Protein AF-A0A4Q3V231-F1 (afdb_monomer)

Secondary structure (DSSP, 8-state):
--HHHHHHHHHHHHHHHHHHHHHHHHHHHHSTTS-HHHHHHHHHHHHHHGGGGGGHHHHHHHHHHHHHH--PPPP-----S---

Sequence (84 aa):
MKAAATSHRTSDIAGVSLLALAAVLIVALVTANAGLLGEGLSTLLRFLFGRGAWAVPPLLSVVGIGLLRGPRAAPEEETQKGAQ

Nearest PDB structures (foldseek):
  8bqs-assembly1_BV  TM=5.633E-01  e=4.365E+00  Tetrahymena thermophila SB210

Solvent-accessible surface area (backbone atoms only — not comparable to full-atom values): 4736 Å² total; per-residue (Å²): 140,76,64,72,71,52,54,55,55,50,35,42,52,51,13,51,50,31,38,52,49,19,51,51,48,49,50,19,58,73,35,35,89,74,44,75,66,20,28,53,51,28,49,52,39,35,69,77,42,43,87,51,39,73,53,49,32,60,51,35,35,52,52,12,52,52,45,60,58,53,84,69,75,72,78,79,78,78,87,82,83,86,82,131

Structure (mmCIF, N/CA/C/O backbone):
data_AF-A0A4Q3V231-F1
#
_entry.id   AF-A0A4Q3V231-F1
#
loop_
_atom_site.group_PDB
_atom_site.id
_atom_site.type_symbol
_atom_site.label_atom_id
_atom_site.label_alt_id
_atom_site.label_comp_id
_atom_site.label_asym_id
_atom_site.label_entity_id
_atom_site.label_seq_id
_atom_site.pdbx_PDB_ins_code
_atom_site.Cartn_x
_atom_site.Cartn_y
_atom_site.Cartn_z
_atom_site.occupancy
_atom_site.B_iso_or_equiv
_atom_site.auth_seq_id
_atom_site.auth_comp_id
_atom_site.auth_asym_id
_atom_site.auth_atom_id
_atom_site.pdbx_PDB_model_num
ATOM 1 N N . MET A 1 1 ? -8.028 5.196 36.181 1.00 39.62 1 MET A N 1
ATOM 2 C CA . MET A 1 1 ? -8.671 4.843 34.894 1.00 39.62 1 MET A CA 1
ATOM 3 C C . MET A 1 1 ? -7.957 5.614 33.782 1.00 39.62 1 MET A C 1
ATOM 5 O O . MET A 1 1 ? -8.165 6.810 33.673 1.00 39.62 1 MET A O 1
ATOM 9 N N . LYS A 1 2 ? -7.020 4.994 33.046 1.00 36.97 2 LYS A N 1
ATOM 10 C CA . LYS A 1 2 ? -6.152 5.681 32.053 1.00 36.97 2 LYS A CA 1
ATOM 11 C C . LYS A 1 2 ? -6.254 5.093 30.632 1.00 36.97 2 LYS A C 1
ATOM 13 O O . LYS A 1 2 ? -5.453 5.431 29.775 1.00 36.97 2 LYS A O 1
ATOM 18 N N . ALA A 1 3 ? -7.226 4.209 30.390 1.00 46.28 3 ALA A N 1
ATOM 19 C CA . ALA A 1 3 ? -7.284 3.388 29.178 1.00 46.28 3 ALA A CA 1
ATOM 20 C C . ALA A 1 3 ? -7.992 4.060 27.982 1.00 46.28 3 ALA A C 1
ATOM 22 O O . ALA A 1 3 ? -7.618 3.812 26.840 1.00 46.28 3 ALA A O 1
ATOM 23 N N . ALA A 1 4 ? -8.971 4.942 28.217 1.00 49.81 4 ALA A N 1
ATOM 24 C CA . ALA A 1 4 ? -9.806 5.481 27.137 1.00 49.81 4 ALA A CA 1
ATOM 25 C C . ALA A 1 4 ? -9.077 6.500 26.234 1.00 49.81 4 ALA A C 1
ATOM 27 O O . ALA A 1 4 ? -9.217 6.456 25.016 1.00 49.81 4 ALA A O 1
ATOM 28 N N . ALA A 1 5 ? -8.246 7.382 26.805 1.00 48.66 5 ALA A N 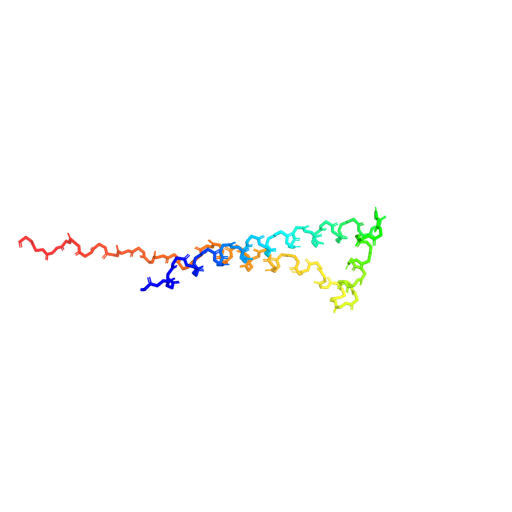1
ATOM 29 C CA . ALA A 1 5 ? -7.564 8.436 26.042 1.00 48.66 5 ALA A CA 1
ATOM 30 C C . ALA A 1 5 ? -6.396 7.915 25.183 1.00 48.66 5 ALA A C 1
ATOM 32 O O . ALA A 1 5 ? -6.127 8.451 24.109 1.00 48.66 5 ALA A O 1
ATOM 33 N N . THR A 1 6 ? -5.702 6.862 25.632 1.00 52.62 6 THR A N 1
ATOM 34 C CA . THR A 1 6 ? -4.598 6.259 24.869 1.00 52.62 6 THR A CA 1
ATOM 35 C C . THR A 1 6 ? -5.122 5.492 23.659 1.00 52.62 6 THR A C 1
ATOM 37 O O . THR A 1 6 ? -4.560 5.637 22.580 1.00 52.62 6 THR A O 1
ATOM 40 N N . SER A 1 7 ? -6.228 4.747 23.803 1.00 58.88 7 SER A N 1
ATOM 41 C CA . SER A 1 7 ? -6.768 3.911 22.720 1.00 58.88 7 SER A CA 1
ATOM 42 C C . SER A 1 7 ? -7.174 4.722 21.488 1.00 58.88 7 SER A C 1
ATOM 44 O O . SER A 1 7 ? -6.900 4.283 20.376 1.00 58.88 7 SER A O 1
ATOM 46 N N . HIS A 1 8 ? -7.763 5.909 21.679 1.00 60.94 8 HIS A N 1
ATOM 47 C CA . HIS A 1 8 ? -8.145 6.791 20.569 1.00 60.94 8 HIS A CA 1
ATOM 48 C C . HIS A 1 8 ? -6.914 7.386 19.874 1.00 60.94 8 HIS A C 1
ATOM 50 O O . HIS A 1 8 ? -6.814 7.415 18.653 1.00 60.94 8 HIS A O 1
ATOM 56 N N . ARG A 1 9 ? -5.913 7.809 20.655 1.00 69.62 9 ARG A N 1
ATOM 57 C CA . ARG A 1 9 ? -4.686 8.391 20.100 1.00 69.62 9 ARG A CA 1
ATOM 58 C C . ARG A 1 9 ? -3.867 7.349 19.332 1.00 69.62 9 ARG A C 1
ATOM 60 O O . ARG A 1 9 ? -3.273 7.666 18.308 1.00 69.62 9 ARG A O 1
ATOM 67 N N . THR A 1 10 ? -3.843 6.104 19.807 1.00 73.94 10 THR A N 1
ATOM 68 C CA . THR A 1 10 ? -3.166 4.994 19.127 1.00 73.94 10 THR A CA 1
ATOM 69 C C . THR A 1 10 ? -3.891 4.580 17.845 1.00 73.94 10 THR A C 1
ATOM 71 O O . THR A 1 10 ? -3.209 4.331 16.851 1.00 73.94 10 THR A O 1
ATOM 74 N N . SER A 1 11 ? -5.232 4.551 17.818 1.00 75.56 11 SER A N 1
ATOM 75 C CA . SER A 1 11 ? -5.983 4.284 16.579 1.00 75.56 11 SER A CA 1
ATOM 76 C C . SER A 1 11 ? -5.776 5.379 15.536 1.00 75.56 11 SER A C 1
ATOM 78 O O . SER A 1 11 ? -5.597 5.063 14.361 1.00 75.56 11 SER A O 1
ATOM 80 N N . ASP A 1 12 ? -5.700 6.641 15.964 1.00 76.62 12 ASP A N 1
ATOM 81 C CA . ASP A 1 12 ? -5.436 7.768 15.066 1.00 76.62 12 ASP A CA 1
ATOM 82 C C . ASP A 1 12 ? -4.030 7.682 14.460 1.00 76.62 1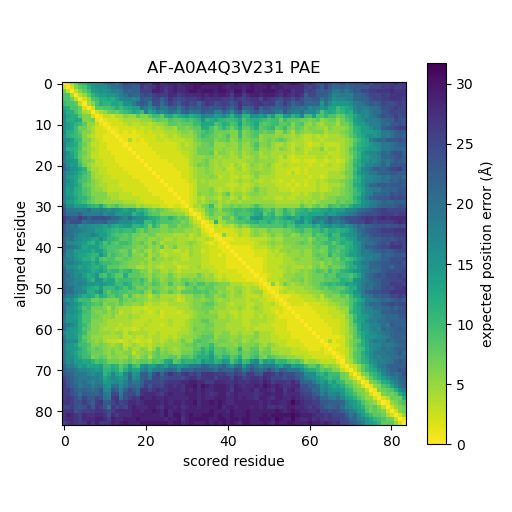2 ASP A C 1
ATOM 84 O O . ASP A 1 12 ? -3.869 7.789 13.244 1.00 76.62 12 ASP A O 1
ATOM 88 N N . ILE A 1 13 ? -3.008 7.417 15.286 1.00 85.69 13 ILE A N 1
ATOM 89 C CA . ILE A 1 13 ? -1.625 7.233 14.819 1.00 85.69 13 ILE A CA 1
ATOM 90 C C . ILE A 1 13 ? -1.546 6.062 13.837 1.00 85.69 13 ILE A C 1
ATOM 92 O O . ILE A 1 13 ? -0.976 6.214 12.760 1.00 85.69 13 ILE A O 1
ATOM 96 N N . ALA A 1 14 ? -2.152 4.917 14.166 1.00 84.44 14 ALA A N 1
ATOM 97 C CA . ALA A 1 14 ? -2.160 3.750 13.290 1.00 84.44 14 ALA A CA 1
ATOM 98 C C . ALA A 1 14 ? -2.852 4.043 11.949 1.00 84.44 14 ALA A C 1
ATOM 100 O O . ALA A 1 14 ? -2.323 3.684 10.897 1.00 84.44 14 ALA A O 1
ATOM 101 N N . GLY A 1 15 ? -3.993 4.737 11.971 1.00 83.75 15 GLY A N 1
ATOM 102 C CA . GLY A 1 15 ? -4.723 5.135 10.769 1.00 83.75 15 GLY A CA 1
ATOM 103 C C . GLY A 1 15 ? -3.917 6.073 9.867 1.00 83.75 15 GLY A C 1
ATOM 104 O O . GLY A 1 15 ? -3.804 5.823 8.666 1.00 83.75 15 GLY A O 1
ATOM 105 N N . VAL A 1 16 ? -3.287 7.104 10.443 1.00 87.81 16 VAL A N 1
ATOM 106 C CA . VAL A 1 16 ? -2.416 8.035 9.702 1.00 87.81 16 VAL A CA 1
ATOM 107 C C . VAL A 1 16 ? -1.177 7.323 9.159 1.00 87.81 16 VAL A C 1
ATOM 109 O O . VAL A 1 16 ? -0.821 7.529 8.000 1.00 87.81 16 VAL A O 1
ATOM 112 N N . SER A 1 17 ? -0.536 6.455 9.948 1.00 89.69 17 SER A N 1
ATOM 113 C CA . SER A 1 17 ? 0.618 5.668 9.499 1.00 89.69 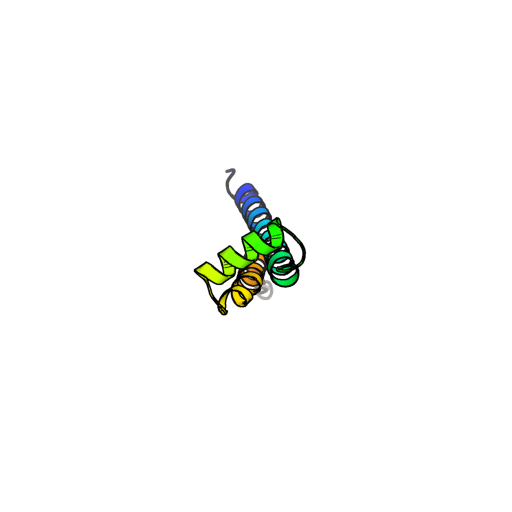17 SER A CA 1
ATOM 114 C C . SER A 1 17 ? 0.264 4.738 8.340 1.00 89.69 17 SER A C 1
ATOM 116 O O . SER A 1 17 ? 1.033 4.656 7.383 1.00 89.69 17 SER A O 1
ATOM 118 N N . LEU A 1 18 ? -0.902 4.081 8.377 1.00 86.44 18 LEU A N 1
ATOM 119 C CA . LEU A 1 18 ? -1.381 3.258 7.262 1.00 86.44 18 LEU A CA 1
ATOM 120 C C . LEU A 1 18 ? -1.607 4.090 5.999 1.00 86.44 18 LEU A C 1
ATOM 122 O O . LEU A 1 18 ? -1.221 3.662 4.912 1.00 86.44 18 LEU A O 1
ATOM 126 N N . LEU A 1 19 ? -2.196 5.279 6.137 1.00 87.12 19 LEU A N 1
ATOM 127 C CA . LEU A 1 19 ? -2.423 6.184 5.012 1.00 87.12 19 LEU A CA 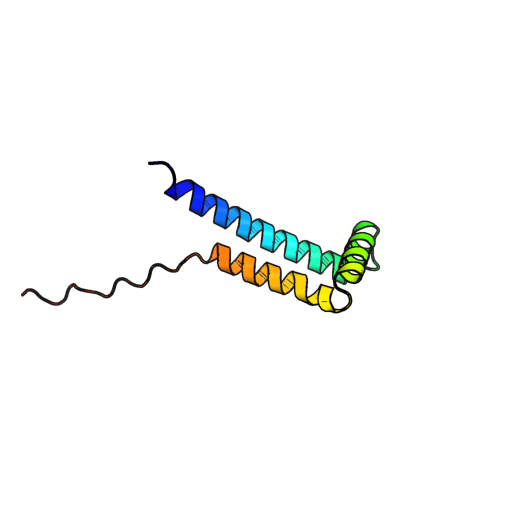1
ATOM 128 C C . LEU A 1 19 ? -1.106 6.670 4.397 1.00 87.12 19 LEU A C 1
ATOM 130 O O . LEU A 1 19 ? -0.940 6.657 3.178 1.00 87.12 19 LEU A O 1
ATOM 134 N N . ALA A 1 20 ? -0.156 7.071 5.243 1.00 90.62 20 ALA A N 1
ATOM 135 C CA . ALA A 1 20 ? 1.167 7.505 4.816 1.00 90.62 20 ALA A CA 1
ATOM 136 C C . ALA A 1 20 ? 1.910 6.374 4.095 1.00 90.62 20 ALA A C 1
ATOM 138 O O . ALA A 1 20 ? 2.479 6.588 3.025 1.00 90.62 20 ALA A O 1
ATOM 139 N N . LEU A 1 21 ? 1.845 5.153 4.633 1.00 87.75 21 LEU A N 1
ATOM 140 C CA . LEU A 1 21 ? 2.435 3.981 4.000 1.00 87.75 21 LEU A CA 1
ATOM 141 C C . LEU A 1 21 ? 1.784 3.697 2.640 1.00 87.75 21 LEU A C 1
ATOM 143 O O . LEU A 1 21 ? 2.497 3.480 1.665 1.00 87.75 21 LEU A O 1
ATOM 147 N N . ALA A 1 22 ? 0.455 3.768 2.536 1.00 88.38 22 ALA A N 1
ATOM 148 C CA . ALA A 1 22 ? -0.248 3.611 1.264 1.00 88.38 22 ALA A CA 1
ATOM 149 C C . ALA A 1 22 ? 0.205 4.645 0.219 1.00 88.38 22 ALA A C 1
ATOM 151 O O . ALA A 1 22 ? 0.463 4.280 -0.927 1.00 88.38 22 ALA A O 1
ATOM 152 N N . ALA A 1 23 ? 0.375 5.911 0.611 1.00 87.81 23 ALA A N 1
ATOM 153 C CA . ALA A 1 23 ? 0.878 6.957 -0.279 1.00 87.81 23 ALA A CA 1
ATOM 154 C C . ALA A 1 23 ? 2.304 6.662 -0.771 1.00 87.81 23 ALA A C 1
ATOM 156 O O . ALA A 1 23 ? 2.568 6.745 -1.971 1.00 87.81 23 ALA A O 1
ATOM 157 N N . VAL A 1 24 ? 3.206 6.248 0.126 1.00 88.62 24 VAL A N 1
ATOM 158 C CA . VAL A 1 24 ? 4.578 5.849 -0.235 1.00 88.62 24 VAL A CA 1
ATOM 159 C C . VAL A 1 24 ? 4.570 4.668 -1.207 1.00 88.62 24 VAL A C 1
ATOM 161 O O . VAL A 1 24 ? 5.307 4.687 -2.190 1.00 88.62 24 VAL A O 1
ATOM 164 N N . LEU A 1 25 ? 3.712 3.669 -0.980 1.00 85.81 25 LEU A N 1
ATOM 165 C CA . LEU A 1 25 ? 3.583 2.510 -1.866 1.00 85.81 25 LEU A CA 1
ATOM 166 C C . LEU A 1 25 ? 3.073 2.903 -3.258 1.00 85.81 25 LEU A C 1
ATOM 168 O O . LEU A 1 25 ? 3.604 2.406 -4.248 1.00 85.81 25 LEU A O 1
ATOM 172 N N . ILE A 1 26 ? 2.091 3.808 -3.352 1.00 86.38 26 ILE A N 1
ATOM 173 C CA . ILE A 1 26 ? 1.612 4.338 -4.641 1.00 86.38 26 ILE A CA 1
ATOM 174 C C . ILE A 1 26 ? 2.751 5.039 -5.369 1.00 86.38 26 ILE A C 1
ATOM 176 O O . ILE A 1 26 ? 2.996 4.741 -6.536 1.00 86.38 26 ILE A O 1
ATOM 180 N N . VAL A 1 27 ? 3.460 5.940 -4.682 1.00 85.12 27 VAL A N 1
ATOM 181 C CA . VAL A 1 27 ? 4.586 6.661 -5.278 1.00 85.12 27 VAL A CA 1
ATOM 182 C C . VAL A 1 27 ? 5.625 5.667 -5.774 1.00 85.12 27 VAL A C 1
ATOM 184 O O . VAL A 1 27 ? 5.982 5.749 -6.936 1.00 85.12 27 VAL A O 1
ATOM 187 N N . ALA A 1 28 ? 6.032 4.684 -4.970 1.00 82.31 28 ALA A N 1
ATOM 188 C CA . ALA A 1 28 ? 7.016 3.679 -5.370 1.00 82.31 28 ALA A CA 1
ATOM 189 C C . ALA A 1 28 ? 6.568 2.810 -6.559 1.00 82.31 28 ALA A C 1
ATOM 191 O O . ALA A 1 28 ? 7.373 2.501 -7.434 1.00 82.31 28 ALA A O 1
ATOM 192 N N . LEU A 1 29 ? 5.288 2.432 -6.626 1.00 81.62 29 LEU A N 1
ATOM 193 C CA . LEU A 1 29 ? 4.726 1.679 -7.754 1.00 81.62 29 LEU A CA 1
ATOM 194 C C . LEU A 1 29 ? 4.687 2.510 -9.044 1.00 81.62 29 LEU A C 1
ATOM 196 O O . LEU A 1 29 ? 4.935 1.969 -10.122 1.00 81.62 29 LEU A O 1
ATOM 200 N N . VAL A 1 30 ? 4.395 3.809 -8.938 1.00 83.69 30 VAL A N 1
ATOM 201 C CA . VAL A 1 30 ? 4.343 4.744 -10.074 1.00 83.69 30 VAL A CA 1
ATOM 202 C C . VAL A 1 30 ? 5.748 5.146 -10.530 1.00 83.69 30 VAL A C 1
ATOM 204 O O . VAL A 1 30 ? 6.021 5.177 -11.727 1.00 83.69 30 VAL A O 1
ATOM 207 N N . THR A 1 31 ? 6.660 5.412 -9.595 1.00 81.12 31 THR A N 1
ATOM 208 C CA . THR A 1 31 ? 8.053 5.815 -9.849 1.00 81.12 31 THR A CA 1
ATOM 209 C C . THR A 1 31 ? 8.999 4.626 -9.971 1.00 81.12 31 THR A C 1
ATOM 211 O O . THR A 1 31 ? 10.211 4.798 -9.889 1.00 81.12 31 THR A O 1
ATOM 214 N N . ALA A 1 32 ? 8.468 3.424 -10.211 1.00 67.56 32 ALA A N 1
ATOM 215 C CA . ALA A 1 32 ? 9.236 2.184 -10.289 1.00 67.56 32 ALA A CA 1
ATOM 216 C C . ALA A 1 32 ? 10.401 2.215 -11.299 1.00 67.56 32 ALA A C 1
ATOM 218 O O . ALA A 1 32 ? 11.299 1.403 -11.160 1.00 67.56 32 ALA A O 1
ATOM 219 N N . ASN A 1 33 ? 10.394 3.148 -12.262 1.00 66.75 33 ASN A N 1
ATOM 220 C CA . ASN A 1 33 ? 11.466 3.369 -13.246 1.00 66.75 33 ASN A CA 1
ATOM 221 C C . ASN A 1 33 ? 12.286 4.658 -13.000 1.00 66.75 33 ASN A C 1
ATOM 223 O O . ASN A 1 33 ? 13.022 5.094 -13.882 1.00 66.75 33 ASN A O 1
ATOM 227 N N . ALA A 1 34 ? 12.105 5.343 -11.866 1.00 65.88 34 ALA A N 1
ATOM 228 C CA . ALA A 1 34 ? 12.629 6.694 -11.634 1.00 65.88 34 ALA A CA 1
ATOM 229 C C . ALA A 1 34 ? 13.603 6.807 -10.443 1.00 65.88 34 ALA A C 1
ATOM 231 O O . ALA A 1 34 ? 13.996 7.917 -10.086 1.00 65.88 34 ALA A O 1
ATOM 232 N N . GLY A 1 35 ? 14.034 5.695 -9.831 1.00 75.12 35 GLY A N 1
ATOM 233 C CA . GLY A 1 35 ? 15.100 5.731 -8.825 1.00 75.12 35 GLY A CA 1
ATOM 234 C C . GLY A 1 35 ? 15.257 4.466 -7.982 1.00 75.12 35 GLY A C 1
ATOM 235 O O . GLY A 1 35 ? 14.361 3.632 -7.903 1.00 75.12 35 GLY A O 1
ATOM 236 N N . LEU A 1 36 ? 16.395 4.376 -7.281 1.00 79.44 36 LEU A N 1
ATOM 237 C CA . LEU A 1 36 ? 16.840 3.187 -6.537 1.00 79.44 36 LEU A CA 1
ATOM 238 C C . LEU A 1 36 ? 15.826 2.691 -5.486 1.00 79.44 36 LEU A C 1
ATOM 240 O O . LEU A 1 36 ? 15.604 1.490 -5.355 1.00 79.44 36 LEU A O 1
ATOM 244 N N . LEU A 1 37 ? 15.190 3.608 -4.747 1.00 78.06 37 LEU A N 1
ATOM 245 C CA . LEU A 1 37 ? 14.215 3.248 -3.709 1.00 78.06 37 LEU A CA 1
ATOM 246 C C . LEU A 1 37 ? 12.854 2.837 -4.283 1.00 78.06 37 LEU A C 1
ATOM 248 O O . LEU A 1 37 ? 12.258 1.875 -3.802 1.00 78.06 37 LEU A O 1
ATOM 252 N N . GLY A 1 38 ? 12.367 3.544 -5.308 1.00 77.81 38 GLY A N 1
ATOM 253 C CA . GLY A 1 38 ? 11.096 3.222 -5.964 1.00 77.81 38 GLY A CA 1
ATOM 254 C C . GLY A 1 38 ? 11.167 1.878 -6.682 1.00 77.81 38 GLY A C 1
ATOM 255 O O . GLY A 1 38 ? 10.278 1.043 -6.531 1.00 77.81 38 GLY A O 1
ATOM 256 N N . GLU A 1 39 ? 12.275 1.627 -7.376 1.00 82.56 39 GLU A N 1
ATOM 257 C CA . GLU A 1 39 ? 12.505 0.389 -8.114 1.00 82.56 39 GLU A CA 1
ATOM 258 C C . GLU A 1 39 ? 12.699 -0.815 -7.187 1.00 82.56 39 GLU A C 1
ATOM 260 O O . GLU A 1 39 ? 12.061 -1.850 -7.385 1.00 82.56 39 GLU A O 1
ATOM 265 N N . GLY A 1 40 ? 13.489 -0.673 -6.114 1.00 83.88 40 GLY A N 1
ATOM 266 C CA . GLY A 1 40 ? 13.667 -1.733 -5.119 1.00 83.88 40 GLY A CA 1
ATOM 267 C C . GLY A 1 40 ? 12.358 -2.108 -4.417 1.00 83.88 40 GLY A C 1
ATOM 268 O O . GLY A 1 40 ? 12.010 -3.288 -4.328 1.00 83.88 40 GLY A O 1
ATOM 269 N N . LEU A 1 41 ? 11.589 -1.110 -3.971 1.00 81.81 41 LEU A N 1
ATOM 270 C CA . LEU A 1 41 ? 10.325 -1.343 -3.274 1.00 81.81 41 LEU A CA 1
ATOM 271 C C . LEU A 1 41 ? 9.253 -1.910 -4.218 1.00 81.81 41 LEU A C 1
ATOM 273 O O . LEU A 1 41 ? 8.578 -2.876 -3.866 1.00 81.81 41 LEU A O 1
ATOM 277 N N . SER A 1 42 ? 9.138 -1.371 -5.436 1.00 82.81 42 SER A N 1
ATOM 278 C CA . SER A 1 42 ? 8.225 -1.877 -6.468 1.00 82.81 42 SER A CA 1
ATOM 279 C C . SER A 1 42 ? 8.558 -3.311 -6.877 1.00 82.81 42 SER A C 1
ATOM 281 O O . SER A 1 42 ? 7.655 -4.139 -6.998 1.00 82.81 42 SER A O 1
ATOM 283 N N . THR A 1 43 ? 9.845 -3.638 -7.024 1.00 84.75 43 THR A N 1
ATOM 284 C CA . THR A 1 43 ? 10.300 -5.000 -7.334 1.00 84.75 43 THR A CA 1
ATOM 285 C C . THR A 1 43 ? 9.944 -5.963 -6.211 1.00 84.75 43 THR A C 1
ATOM 287 O O . THR A 1 43 ? 9.391 -7.020 -6.492 1.00 84.75 43 THR A O 1
ATOM 290 N N . LE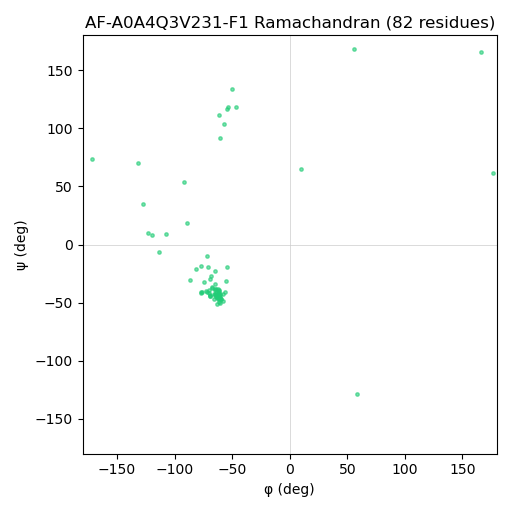U A 1 44 ? 10.161 -5.593 -4.945 1.00 84.44 44 LEU A N 1
ATOM 291 C CA . LEU A 1 44 ? 9.771 -6.420 -3.800 1.00 84.44 44 LEU A CA 1
ATOM 292 C C . LEU A 1 44 ? 8.251 -6.650 -3.748 1.00 84.44 44 LEU A C 1
ATOM 294 O O . LEU A 1 44 ? 7.794 -7.780 -3.583 1.00 84.44 44 LEU A O 1
ATOM 298 N N . LEU A 1 45 ? 7.458 -5.592 -3.935 1.00 83.56 45 LEU A N 1
ATOM 299 C CA . LEU A 1 45 ? 5.994 -5.671 -3.958 1.00 83.56 45 LEU A CA 1
ATOM 300 C C . LEU A 1 45 ? 5.491 -6.544 -5.109 1.00 83.56 45 LEU A C 1
ATOM 302 O O . LEU A 1 45 ? 4.616 -7.384 -4.913 1.00 83.56 45 LEU A O 1
ATOM 306 N N . ARG A 1 46 ? 6.055 -6.379 -6.307 1.00 84.06 4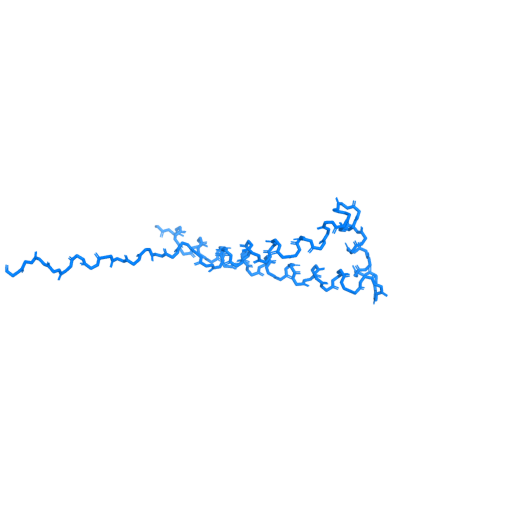6 ARG A N 1
ATOM 307 C CA . ARG A 1 46 ? 5.742 -7.210 -7.475 1.00 84.06 46 ARG A CA 1
ATOM 308 C C . ARG A 1 46 ? 6.258 -8.639 -7.323 1.00 84.06 46 ARG A C 1
ATOM 310 O O . ARG A 1 46 ? 5.629 -9.543 -7.851 1.00 84.06 46 ARG A O 1
ATOM 317 N N . PHE A 1 47 ? 7.343 -8.873 -6.594 1.00 87.62 47 PHE A N 1
ATOM 318 C CA . PHE A 1 47 ? 7.836 -10.218 -6.303 1.00 87.62 47 PHE A CA 1
ATOM 319 C C . PHE A 1 47 ? 6.893 -10.967 -5.352 1.00 87.62 47 PHE A C 1
ATOM 321 O O . PHE A 1 47 ? 6.548 -12.114 -5.615 1.00 87.62 47 PHE A O 1
ATOM 328 N N . LEU A 1 48 ? 6.419 -10.310 -4.288 1.00 85.31 48 LEU A N 1
ATOM 329 C CA . LEU A 1 48 ? 5.513 -10.925 -3.310 1.00 85.31 48 LEU A CA 1
ATOM 330 C C . LEU A 1 48 ? 4.068 -11.046 -3.808 1.00 85.31 48 LEU A C 1
ATOM 332 O O . LEU A 1 48 ? 3.414 -12.056 -3.564 1.00 85.31 48 LEU A O 1
ATOM 336 N N . PHE A 1 49 ? 3.557 -10.017 -4.486 1.00 85.25 49 PHE A N 1
ATOM 337 C CA . PHE A 1 49 ? 2.138 -9.915 -4.846 1.00 85.25 49 PHE A CA 1
ATOM 338 C C . PHE A 1 49 ? 1.879 -9.984 -6.357 1.00 85.25 49 PHE A C 1
ATOM 340 O O . PHE A 1 49 ? 0.723 -10.011 -6.785 1.00 85.25 49 PHE A O 1
ATOM 347 N N . GLY A 1 50 ? 2.917 -9.991 -7.197 1.00 84.12 50 GLY A N 1
ATOM 348 C CA . GLY A 1 50 ? 2.765 -10.001 -8.651 1.00 84.12 50 GLY A CA 1
ATOM 349 C C . GLY A 1 50 ? 1.967 -8.798 -9.154 1.00 84.12 50 GLY A C 1
ATOM 350 O O . GLY A 1 50 ? 2.210 -7.645 -8.791 1.00 84.12 50 GLY A O 1
ATOM 351 N N . ARG A 1 51 ? 0.947 -9.084 -9.972 1.00 81.38 51 ARG A N 1
ATOM 352 C CA . ARG A 1 51 ? -0.026 -8.086 -10.454 1.00 81.38 51 ARG A CA 1
ATOM 353 C C . ARG A 1 51 ? -0.882 -7.502 -9.317 1.00 81.38 51 ARG A C 1
ATOM 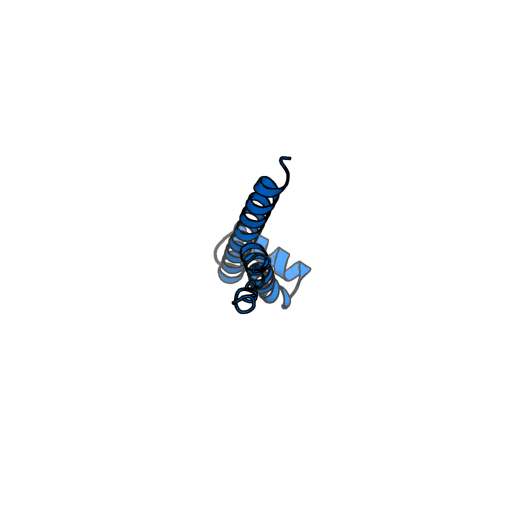355 O O . ARG A 1 51 ? -1.391 -6.393 -9.451 1.00 81.38 51 ARG A O 1
ATOM 362 N N . GLY A 1 52 ? -1.009 -8.225 -8.202 1.00 83.19 52 GLY A N 1
ATOM 363 C CA . GLY A 1 52 ? -1.765 -7.820 -7.017 1.00 83.19 52 GLY A CA 1
ATOM 364 C C . GLY A 1 52 ? -1.114 -6.700 -6.206 1.00 83.19 52 GLY A C 1
ATOM 365 O O . GLY A 1 52 ? -1.777 -6.121 -5.352 1.00 83.19 52 GLY A O 1
ATOM 366 N N . ALA A 1 53 ? 0.138 -6.325 -6.494 1.00 83.69 53 ALA A N 1
ATOM 367 C CA . ALA A 1 53 ? 0.824 -5.222 -5.816 1.00 83.69 53 ALA A CA 1
ATOM 368 C C . ALA A 1 53 ? 0.041 -3.895 -5.880 1.00 83.69 53 ALA A C 1
ATOM 370 O O . ALA A 1 53 ? 0.062 -3.117 -4.933 1.00 83.69 53 ALA A O 1
ATOM 371 N N . TRP A 1 54 ? -0.715 -3.667 -6.960 1.00 84.44 54 TRP A N 1
ATOM 372 C CA . TRP A 1 54 ? -1.578 -2.490 -7.116 1.00 84.44 54 TRP A CA 1
ATOM 373 C C . TRP A 1 54 ? -2.820 -2.493 -6.219 1.00 84.44 54 TRP A C 1
ATOM 375 O O . TRP A 1 54 ? -3.393 -1.433 -5.983 1.00 84.44 54 TRP A O 1
ATOM 385 N N . ALA A 1 55 ? -3.231 -3.650 -5.697 1.00 87.06 55 ALA A N 1
ATOM 386 C CA . ALA A 1 55 ? -4.341 -3.747 -4.754 1.00 87.06 55 ALA A CA 1
ATOM 387 C C . ALA A 1 55 ? -3.916 -3.409 -3.316 1.00 87.06 55 ALA A C 1
ATOM 389 O O . ALA A 1 55 ? -4.757 -3.024 -2.508 1.00 87.06 55 ALA A O 1
ATOM 390 N N . VAL A 1 56 ? -2.620 -3.505 -2.998 1.00 86.56 56 VAL A N 1
ATOM 391 C CA . VAL A 1 56 ? -2.094 -3.290 -1.642 1.00 86.56 56 VAL A CA 1
ATOM 392 C C . VAL A 1 56 ? -2.329 -1.850 -1.152 1.00 86.56 56 VAL A C 1
ATOM 394 O O . VAL A 1 56 ? -2.933 -1.696 -0.089 1.00 86.56 56 VAL A O 1
ATOM 397 N N . PRO A 1 57 ? -1.963 -0.783 -1.896 1.00 86.81 57 PRO A N 1
ATOM 398 C CA . PRO A 1 57 ? -2.220 0.580 -1.437 1.00 86.81 57 PRO A CA 1
ATOM 399 C C . PRO A 1 57 ? -3.699 0.929 -1.196 1.00 86.81 57 PRO A C 1
ATOM 401 O O . PRO A 1 57 ? -3.991 1.488 -0.139 1.00 86.81 57 PRO A O 1
ATOM 404 N N . PRO A 1 58 ? -4.660 0.616 -2.094 1.00 89.25 58 PRO A N 1
ATOM 405 C CA . PRO A 1 58 ? -6.065 0.898 -1.818 1.00 89.25 58 PRO A CA 1
ATOM 406 C C . PRO A 1 58 ? -6.601 0.091 -0.630 1.00 89.25 58 PRO A C 1
ATOM 408 O O . PRO A 1 58 ? -7.387 0.638 0.141 1.00 89.25 58 PRO A O 1
ATOM 411 N N . LEU A 1 59 ? -6.141 -1.150 -0.409 1.00 88.06 59 LEU A N 1
ATOM 412 C CA . LEU A 1 59 ? -6.517 -1.922 0.782 1.00 88.06 59 LEU A CA 1
ATOM 413 C C . LEU A 1 59 ? -6.058 -1.227 2.071 1.00 88.06 59 LEU A C 1
ATOM 415 O O . LEU A 1 59 ? -6.859 -1.037 2.986 1.00 88.06 59 LEU A O 1
ATOM 419 N N . LEU A 1 60 ? -4.786 -0.810 2.132 1.00 88.00 60 LEU A N 1
ATOM 420 C CA . LEU A 1 60 ? -4.245 -0.094 3.291 1.00 88.00 60 LEU A CA 1
ATOM 421 C C . LEU A 1 60 ? -4.971 1.233 3.522 1.00 88.00 60 LEU A C 1
ATOM 423 O O . LEU A 1 60 ? -5.271 1.563 4.666 1.00 88.00 60 LEU A O 1
ATOM 427 N N . SER A 1 61 ? -5.299 1.967 2.457 1.00 87.12 61 SER A N 1
ATOM 428 C CA . SER A 1 61 ? -6.072 3.208 2.555 1.00 87.12 61 SER A CA 1
ATOM 429 C C . SER A 1 61 ? -7.461 2.973 3.150 1.00 87.12 61 SER A C 1
ATOM 431 O O . SER A 1 61 ? -7.875 3.720 4.034 1.00 87.12 61 SER A O 1
ATOM 433 N N . VAL A 1 62 ? -8.176 1.925 2.723 1.00 88.06 62 VAL A N 1
ATOM 434 C CA . VAL A 1 62 ? -9.501 1.584 3.274 1.00 88.06 62 VAL A CA 1
ATOM 435 C C . VAL A 1 62 ? -9.405 1.230 4.756 1.00 88.06 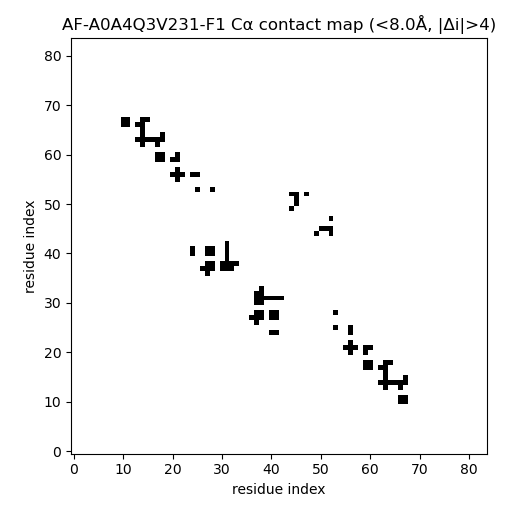62 VAL A C 1
ATOM 437 O O . VAL A 1 62 ? -10.191 1.741 5.555 1.00 88.06 62 VAL A O 1
ATOM 440 N N . VAL A 1 63 ? -8.424 0.411 5.142 1.00 86.56 63 VAL A N 1
ATOM 441 C CA . VAL A 1 63 ? -8.209 0.039 6.548 1.00 86.56 63 VAL A CA 1
ATOM 442 C C . VAL A 1 63 ? -7.820 1.262 7.385 1.00 86.56 63 VAL A C 1
ATOM 444 O O . VAL A 1 63 ? -8.385 1.470 8.456 1.00 86.56 63 VAL A O 1
ATOM 447 N N . GLY A 1 64 ? -6.925 2.117 6.883 1.00 82.19 64 GLY A N 1
ATOM 448 C CA . GLY A 1 64 ? -6.509 3.350 7.555 1.00 82.19 64 GLY A CA 1
ATOM 449 C C . GLY A 1 64 ? -7.672 4.320 7.781 1.00 82.19 64 GLY A C 1
ATOM 450 O O . GLY A 1 64 ? -7.864 4.799 8.896 1.00 82.19 64 GLY A O 1
ATOM 451 N N . ILE A 1 65 ? -8.510 4.549 6.764 1.00 84.25 65 ILE A N 1
ATOM 452 C CA . ILE A 1 65 ? -9.726 5.374 6.884 1.00 84.25 65 ILE A CA 1
ATOM 453 C C . ILE A 1 65 ? -10.730 4.743 7.855 1.00 84.25 65 ILE A C 1
ATOM 455 O O . ILE A 1 65 ? -11.385 5.462 8.609 1.00 84.25 65 ILE A O 1
ATOM 459 N N . GLY A 1 66 ? -10.865 3.414 7.846 1.00 82.06 66 GLY A N 1
ATOM 460 C CA . GLY A 1 66 ? -11.724 2.685 8.779 1.00 82.06 66 GLY A CA 1
ATOM 461 C C . GLY A 1 66 ? -11.305 2.889 10.235 1.00 82.06 66 GLY A C 1
ATOM 462 O O . GLY A 1 66 ? -12.151 3.182 11.076 1.00 82.06 66 GLY A O 1
ATOM 463 N N . LEU A 1 67 ? -10.001 2.822 10.514 1.00 78.94 67 LEU A N 1
ATOM 464 C CA . LEU A 1 67 ? -9.444 3.083 11.844 1.00 78.94 67 LEU A CA 1
ATOM 465 C C . LEU A 1 67 ? -9.644 4.538 12.284 1.00 78.94 67 LEU A C 1
ATOM 467 O O . LEU A 1 67 ? -9.994 4.772 13.437 1.00 78.94 67 LEU A O 1
ATOM 471 N N . LEU A 1 68 ? -9.496 5.497 11.364 1.00 78.50 68 LEU A N 1
ATOM 472 C CA . LEU A 1 68 ? -9.746 6.919 11.636 1.00 78.50 68 LEU A CA 1
ATOM 473 C C . LEU A 1 68 ? -11.225 7.238 11.877 1.00 78.50 68 LEU A C 1
ATOM 475 O O . LEU A 1 68 ? -11.544 8.219 12.541 1.00 78.50 68 LEU A O 1
ATOM 479 N N . ARG A 1 69 ? -12.148 6.455 11.308 1.00 76.00 69 ARG A N 1
ATOM 480 C CA . ARG A 1 69 ? -13.584 6.731 11.428 1.00 76.00 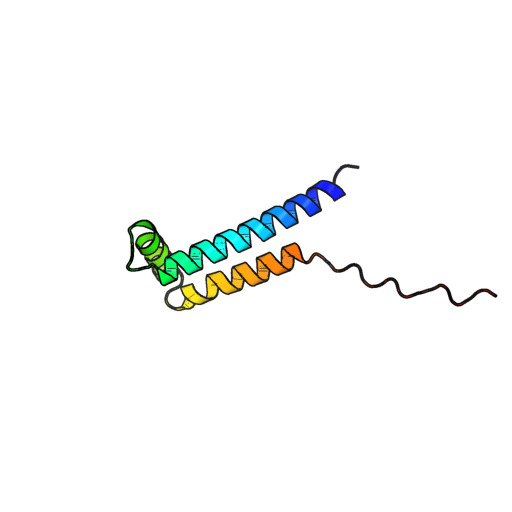69 ARG A CA 1
ATOM 481 C C . ARG A 1 69 ? -14.179 6.348 12.778 1.00 76.00 69 ARG A C 1
ATOM 483 O O . ARG A 1 69 ? -15.241 6.882 13.091 1.00 76.00 69 ARG A O 1
ATOM 490 N N . GLY A 1 70 ? -13.511 5.489 13.552 1.00 64.50 70 GLY A N 1
ATOM 491 C CA . GLY A 1 70 ? -14.014 4.966 14.823 1.00 64.50 70 GLY A CA 1
ATOM 492 C C . GLY A 1 70 ? -15.385 4.275 14.690 1.00 64.50 70 GLY A C 1
ATOM 493 O O . GLY A 1 70 ? -16.066 4.381 13.666 1.00 64.50 70 GLY A O 1
ATOM 494 N N . PRO A 1 71 ? -15.856 3.544 15.711 1.00 59.25 71 PRO A N 1
ATOM 495 C CA . PRO A 1 71 ? -17.271 3.222 15.791 1.00 59.25 71 PRO A CA 1
ATOM 496 C C . PRO A 1 71 ? -18.008 4.559 15.906 1.00 59.25 71 PRO A C 1
ATOM 498 O O . PRO A 1 71 ? -17.853 5.256 16.909 1.00 59.25 71 PRO A O 1
ATOM 501 N N . ARG A 1 72 ? -18.771 4.959 14.878 1.00 54.75 72 ARG A N 1
ATOM 502 C CA . ARG A 1 72 ? -19.719 6.066 15.038 1.00 54.75 72 ARG A CA 1
ATOM 503 C C . ARG A 1 72 ? -20.589 5.691 16.228 1.00 54.75 72 ARG A C 1
ATOM 505 O O . ARG A 1 72 ? -21.264 4.664 16.165 1.00 54.75 72 ARG A O 1
ATOM 512 N N . ALA A 1 73 ? -20.529 6.486 17.295 1.00 54.91 73 ALA A N 1
ATOM 513 C CA . ALA A 1 73 ? -21.520 6.421 18.352 1.00 54.91 73 ALA A CA 1
ATOM 514 C C . ALA A 1 73 ? -22.879 6.403 17.653 1.00 54.91 73 ALA A C 1
ATOM 516 O O . ALA A 1 73 ? -23.174 7.289 16.843 1.00 54.91 73 ALA A O 1
ATOM 517 N N . ALA A 1 74 ? -23.620 5.313 17.854 1.00 50.44 74 ALA A N 1
ATOM 518 C CA . ALA A 1 74 ? -24.976 5.215 17.362 1.00 50.44 74 ALA A CA 1
ATOM 519 C C . ALA A 1 74 ? -25.704 6.487 17.823 1.00 50.44 74 ALA A C 1
ATOM 521 O O . ALA A 1 74 ? -25.504 6.890 18.972 1.00 50.44 74 ALA A O 1
ATOM 522 N N . PRO A 1 75 ? -26.457 7.162 16.941 1.00 55.34 75 PRO A N 1
ATOM 523 C CA . PRO A 1 75 ? -27.278 8.280 17.365 1.00 55.34 75 PRO A CA 1
ATOM 524 C C . PRO A 1 75 ? -28.156 7.776 18.508 1.00 55.34 75 PRO A C 1
ATOM 526 O O . PRO A 1 75 ? -28.887 6.801 18.344 1.00 55.34 75 PRO A O 1
ATOM 529 N N . GLU A 1 76 ? -27.991 8.381 19.680 1.00 60.62 76 GLU A N 1
ATOM 530 C CA . GLU A 1 76 ? -28.862 8.158 20.821 1.00 60.62 76 GLU A CA 1
ATOM 531 C C . GLU A 1 76 ? -30.273 8.509 20.345 1.00 60.62 76 GLU A C 1
ATOM 533 O O . GLU A 1 76 ? -30.591 9.677 20.120 1.00 60.62 76 GLU A O 1
ATOM 538 N N . GLU A 1 77 ? -31.081 7.480 20.078 1.00 59.72 77 GLU A N 1
ATOM 539 C CA . GLU A 1 77 ? -32.507 7.615 19.812 1.00 59.72 77 GLU A CA 1
ATOM 540 C C . GLU A 1 77 ? -33.146 8.240 21.052 1.00 59.72 77 GLU A C 1
ATOM 542 O O . GLU A 1 77 ? -33.464 7.565 22.029 1.00 59.72 77 GLU A O 1
ATOM 547 N N . GLU A 1 78 ? -33.218 9.569 21.023 1.00 59.75 78 GLU A N 1
ATOM 548 C CA . GLU A 1 78 ? -34.292 10.443 21.488 1.00 59.75 78 GLU A CA 1
ATOM 549 C C . GLU A 1 78 ? -35.396 9.738 22.302 1.00 59.75 78 GLU A C 1
ATOM 551 O O . GLU A 1 78 ? -36.565 9.706 21.931 1.00 59.75 78 GLU A O 1
ATOM 556 N N . THR A 1 79 ? -35.050 9.210 23.477 1.00 58.22 79 THR A N 1
ATOM 557 C CA . THR A 1 79 ? -36.018 8.734 24.475 1.00 58.22 79 THR A CA 1
ATOM 558 C C . THR A 1 79 ? -36.321 9.884 25.436 1.00 58.22 79 THR A C 1
ATOM 560 O O . THR A 1 79 ? -36.165 9.788 26.649 1.00 58.22 79 THR A O 1
ATOM 563 N N . GLN A 1 80 ? -36.714 11.030 24.872 1.00 57.69 80 GLN A N 1
ATOM 564 C CA . GLN A 1 80 ? -37.151 12.218 25.616 1.00 57.69 80 GLN A CA 1
ATOM 565 C C . GLN A 1 80 ? -38.524 12.726 25.149 1.00 57.69 80 GLN A C 1
ATOM 567 O O . GLN A 1 80 ? -38.821 13.917 25.172 1.00 57.69 80 GLN A O 1
ATOM 572 N N . LYS A 1 81 ? -39.414 11.805 24.767 1.00 57.12 81 LYS A N 1
ATOM 573 C CA . LYS A 1 81 ? -40.821 12.115 24.484 1.00 57.12 81 LYS A CA 1
ATOM 574 C C . LYS A 1 81 ? -41.751 11.132 25.194 1.00 57.12 81 LYS A C 1
ATOM 576 O O . LYS A 1 81 ? -42.379 10.285 24.572 1.00 57.12 81 LYS A O 1
ATOM 581 N N . GLY A 1 82 ? -41.822 11.221 26.519 1.00 56.41 82 GLY A N 1
ATOM 582 C CA . GLY A 1 82 ? -42.733 10.365 27.277 1.00 56.41 82 GLY A CA 1
ATOM 583 C C . GLY A 1 82 ? -42.656 10.522 28.786 1.00 56.41 82 GLY A C 1
ATOM 584 O O . GLY A 1 82 ? -42.310 9.565 29.460 1.00 56.41 82 GLY A O 1
ATOM 585 N N . ALA A 1 83 ? -42.960 11.712 29.298 1.00 54.97 83 ALA A N 1
ATOM 586 C CA . ALA A 1 83 ? -43.557 11.906 30.624 1.00 54.97 83 ALA A CA 1
ATOM 587 C C . ALA A 1 83 ? -43.934 13.388 30.763 1.00 54.97 83 ALA A C 1
ATOM 589 O O . ALA A 1 83 ? -43.225 14.175 31.390 1.00 54.97 83 ALA A O 1
ATOM 590 N N . GLN A 1 84 ? -45.007 13.761 30.061 1.00 54.97 84 GLN A N 1
ATOM 591 C CA . GLN A 1 84 ? -45.917 14.795 30.554 1.00 54.97 84 GLN A CA 1
ATOM 592 C C . GLN A 1 84 ? -46.800 14.174 31.634 1.00 54.97 84 GLN A C 1
ATOM 594 O O . GLN A 1 84 ? -47.080 12.959 31.502 1.00 54.97 84 GLN A O 1
#

pLDDT: mean 75.06, std 13.95, range [36.97, 90.62]

Radius of gyration: 20.19 Å; Cα contacts (8 Å, |Δi|>4): 64; chains: 1; bounding box: 63×26×48 Å

Mean predicted aligned error: 12.04 Å

Foldseek 3Di:
DPPPVVLLVVLLVQLVVLLVVLVVLVCLCVCCVPDDVSVVSNVVLCVVQNVCSVVSSVVSNVVSVVSNVPPPPDPPPDPPPDDD